Protein AF-A0AA37F552-F1 (afdb_monomer_lite)

pLDDT: mean 75.97, std 16.86, range [35.56, 97.88]

InterPro domains:
  IPR012349 FMN-binding split barrel [G3DSA:2.30.110.10] (3-79)
  IPR052174 Flavoredoxin [PTHR43567] (6-77)

Secondary structure (DSSP, 8-state):
-------S--------EEEEEE-TTS-EEEEEE--EEEETTEEEE---TTSHHHHHHHHH---EEE---GGGTTS-------------GGGBPTTSS-B-TTTS---EEETTEEE--PPP----HHHHHTT--GGGPPP-

Organism: NCBI:txid58119

Sequence (140 aa):
MHRIHELKVMYFGTPVVLIGSRNEDGTADLAPMSSAWWLGRCCMLGLDDTSQTTANLLRERECVLNLPSSAMADATAFQVEVVRVHVEEELIIPGTDHIDPLKWDPLIMKFCEFFGGAGNLRPSRLAEGWNMPHGLRQPV

Foldseek 3Di:
DDDDDDALDPCPFAQWKWKWFAAPVRDIDTDTARQWDDDVPDIDGDDDCPDRSVVRCVPVVDIDIDRDDPVCVPPDDDDDDDRDDDDDPVQALPPDRDGNCQVCQDFDQDPNDTDTDDDDDDDDPVCVVVVPCPPSDDDD

Structure (mmCIF, N/CA/C/O backbone):
data_AF-A0AA37F552-F1
#
_entry.id   AF-A0AA37F552-F1
#
loop_
_atom_site.group_PDB
_atom_site.id
_atom_site.type_symbol
_atom_site.label_atom_id
_atom_site.label_alt_id
_atom_site.label_comp_id
_atom_site.label_asym_id
_atom_site.label_entity_id
_atom_site.label_seq_id
_atom_site.pdbx_PDB_ins_code
_atom_site.Cartn_x
_atom_site.Cartn_y
_atom_site.Cartn_z
_atom_site.occupancy
_atom_site.B_iso_or_equiv
_atom_site.auth_seq_id
_atom_site.auth_comp_id
_atom_site.auth_asym_id
_atom_site.auth_atom_id
_atom_site.pdbx_PDB_model_num
ATOM 1 N N . MET A 1 1 ? -15.761 10.018 -28.836 1.00 42.69 1 MET A N 1
ATOM 2 C CA . MET A 1 1 ? -14.432 9.545 -29.283 1.00 42.69 1 MET A CA 1
ATOM 3 C C . MET A 1 1 ? -13.677 9.096 -28.038 1.00 42.69 1 MET A C 1
ATOM 5 O O . MET A 1 1 ? -13.410 9.937 -27.194 1.00 42.69 1 MET A O 1
ATOM 9 N N . HIS A 1 2 ? -13.447 7.793 -27.857 1.00 43.78 2 HIS A N 1
ATOM 10 C CA . HIS A 1 2 ? -12.652 7.260 -26.741 1.00 43.78 2 HIS A CA 1
ATOM 11 C C . HIS A 1 2 ? -11.179 7.178 -27.151 1.00 43.78 2 HIS A C 1
ATOM 13 O O . HIS A 1 2 ? -10.880 6.863 -28.303 1.00 43.78 2 HIS A O 1
ATOM 19 N N . ARG A 1 3 ? -10.269 7.457 -26.214 1.00 41.41 3 ARG A N 1
ATOM 20 C CA . ARG A 1 3 ? -8.829 7.217 -26.358 1.00 41.41 3 ARG A CA 1
ATOM 21 C C . ARG A 1 3 ? -8.370 6.304 -25.230 1.00 41.41 3 ARG A C 1
ATOM 23 O O . ARG A 1 3 ? -8.752 6.504 -24.085 1.00 41.41 3 ARG A O 1
ATOM 30 N N . ILE A 1 4 ? -7.569 5.309 -25.588 1.00 45.72 4 ILE A N 1
ATOM 31 C CA . ILE A 1 4 ? -6.990 4.327 -24.670 1.00 45.72 4 ILE A CA 1
ATOM 32 C C . ILE A 1 4 ? -5.737 4.951 -24.056 1.00 45.72 4 ILE A C 1
ATOM 34 O O . ILE A 1 4 ? -4.912 5.494 -24.793 1.00 45.72 4 ILE A O 1
ATOM 38 N N . HIS A 1 5 ? -5.628 4.936 -22.729 1.00 43.66 5 HIS A N 1
ATOM 39 C CA . HIS A 1 5 ? -4.493 5.452 -21.958 1.00 43.66 5 HIS A CA 1
ATOM 40 C C . HIS A 1 5 ? -4.145 4.445 -20.856 1.00 43.66 5 HIS A C 1
ATOM 42 O O . HIS A 1 5 ? -5.052 3.900 -20.229 1.00 43.66 5 HIS A O 1
ATOM 48 N N . GLU A 1 6 ? -2.856 4.238 -20.590 1.00 36.12 6 GLU A N 1
ATOM 49 C CA . GLU A 1 6 ? -2.396 3.516 -19.400 1.00 36.12 6 GLU A CA 1
ATOM 50 C C . GLU A 1 6 ? -2.347 4.468 -18.204 1.00 36.12 6 GLU A C 1
ATOM 52 O O . GLU A 1 6 ? -1.604 5.453 -18.186 1.00 36.12 6 GLU A O 1
ATOM 57 N N . LEU A 1 7 ? -3.184 4.195 -17.206 1.00 38.47 7 LEU A N 1
ATOM 58 C CA . LEU A 1 7 ? -3.226 4.956 -15.965 1.00 38.47 7 LEU A CA 1
ATOM 59 C C . LEU A 1 7 ? -2.225 4.352 -14.976 1.00 38.47 7 LEU A C 1
ATOM 61 O O . LEU A 1 7 ? -2.259 3.156 -14.712 1.00 38.47 7 LEU A O 1
ATOM 65 N N . LYS A 1 8 ? -1.347 5.193 -14.413 1.00 35.56 8 LYS A N 1
ATOM 66 C CA . LYS A 1 8 ? -0.263 4.765 -13.506 1.00 35.56 8 LYS A CA 1
ATOM 67 C C . LYS A 1 8 ? -0.747 4.283 -12.132 1.00 35.56 8 LYS A C 1
ATOM 69 O O . LYS A 1 8 ? 0.004 3.618 -11.436 1.00 35.56 8 LYS A O 1
ATOM 74 N N . VAL A 1 9 ? -1.987 4.619 -11.775 1.00 39.19 9 VAL A N 1
ATOM 75 C CA . VAL A 1 9 ? -2.694 4.199 -10.562 1.00 39.19 9 VAL A CA 1
ATOM 76 C C . VAL A 1 9 ? -4.180 4.085 -10.901 1.00 39.19 9 VAL A C 1
ATOM 78 O O . VAL A 1 9 ? -4.760 5.005 -11.480 1.00 39.19 9 VAL A O 1
ATOM 81 N N . MET A 1 10 ? -4.790 2.955 -10.548 1.00 42.53 10 MET A N 1
ATOM 82 C CA . MET A 1 10 ? -6.209 2.648 -10.776 1.00 42.53 10 MET A CA 1
ATOM 83 C C . MET A 1 10 ? -6.991 2.747 -9.453 1.00 42.53 10 MET A C 1
ATOM 85 O O . MET A 1 10 ? -7.719 1.833 -9.076 1.00 42.53 10 MET A O 1
ATOM 89 N N . TYR A 1 11 ? -6.823 3.855 -8.725 1.00 49.59 11 TYR A N 1
ATOM 90 C CA . TYR A 1 11 ? -7.462 4.105 -7.428 1.00 49.59 11 TYR A CA 1
ATOM 91 C C . TYR A 1 11 ? -8.747 4.928 -7.610 1.00 49.59 11 TYR A C 1
ATOM 93 O O . TYR A 1 11 ? -8.770 6.145 -7.434 1.00 49.59 11 TYR A O 1
ATOM 101 N N . PHE A 1 12 ? -9.841 4.273 -8.010 1.00 53.72 12 PHE A N 1
ATOM 102 C CA . PHE A 1 12 ? -11.120 4.936 -8.336 1.00 53.72 12 PHE A CA 1
ATOM 103 C C . PHE A 1 12 ? -11.976 5.336 -7.119 1.00 53.72 12 PHE A C 1
ATOM 105 O O . PHE A 1 12 ? -13.120 5.757 -7.282 1.00 53.72 12 PHE A O 1
ATOM 112 N N . GLY A 1 13 ? -11.405 5.258 -5.914 1.00 51.41 13 GLY A N 1
ATOM 113 C CA . GLY A 1 13 ? -12.053 5.638 -4.665 1.00 51.41 13 GLY A CA 1
ATOM 114 C C . GLY A 1 13 ? -12.890 4.509 -4.067 1.00 51.41 13 GLY A C 1
ATOM 115 O O . GLY A 1 13 ? -13.767 3.932 -4.705 1.00 51.41 13 GLY A O 1
ATOM 116 N N . THR A 1 14 ? -12.629 4.220 -2.801 1.00 65.62 14 THR A N 1
ATOM 117 C CA . TH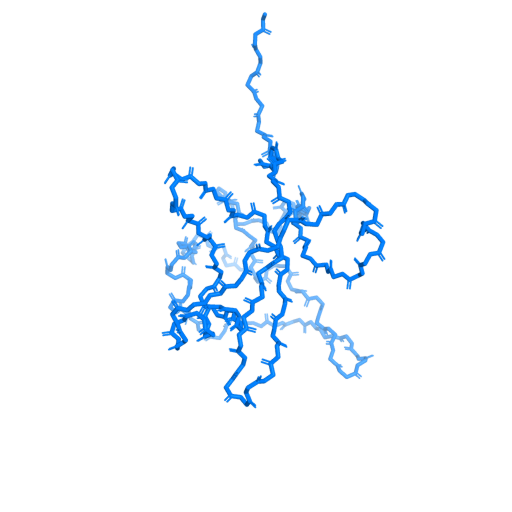R A 1 14 ? -13.387 3.291 -1.962 1.00 65.62 14 THR A CA 1
ATOM 118 C C . THR A 1 14 ? -13.619 3.956 -0.604 1.00 65.62 14 THR A C 1
ATOM 120 O O . THR A 1 14 ? -12.859 4.858 -0.232 1.00 65.62 14 THR A O 1
ATOM 123 N N . PRO A 1 15 ? -14.677 3.586 0.141 1.00 67.38 15 PRO A N 1
ATOM 124 C CA . PRO A 1 15 ? -14.848 4.073 1.503 1.00 67.38 15 PRO A CA 1
ATOM 125 C C . PRO A 1 15 ? -13.597 3.754 2.325 1.00 67.38 15 PRO A C 1
ATOM 127 O O . PRO A 1 15 ? -13.128 2.616 2.307 1.00 67.38 15 PRO A O 1
ATOM 130 N N . VAL A 1 16 ? -13.071 4.741 3.054 1.00 81.19 16 VAL A N 1
ATOM 131 C CA . VAL A 1 16 ? -12.033 4.476 4.053 1.00 81.19 16 VAL A CA 1
ATOM 132 C C . VAL A 1 16 ? -12.691 3.710 5.188 1.00 81.19 16 VAL A C 1
ATOM 134 O O . VAL A 1 16 ? -13.655 4.183 5.787 1.00 81.19 16 VAL A O 1
ATOM 137 N N . VAL A 1 17 ? -12.181 2.521 5.466 1.00 86.00 17 VAL A N 1
ATOM 138 C CA . VAL A 1 17 ? -12.598 1.685 6.588 1.00 86.00 17 VAL A CA 1
ATOM 139 C C . VAL A 1 17 ? -11.470 1.690 7.601 1.00 86.00 17 VAL A C 1
ATOM 141 O O . VAL A 1 17 ? -10.309 1.546 7.228 1.00 86.00 17 VAL A O 1
ATOM 144 N N . LEU A 1 18 ? -11.795 1.823 8.885 1.00 88.69 18 LEU A N 1
ATOM 145 C CA . LEU A 1 18 ? -10.829 1.544 9.947 1.00 88.69 18 LEU A CA 1
ATOM 146 C C . LEU A 1 18 ? -11.143 0.170 10.532 1.00 88.69 18 LEU A C 1
ATOM 148 O O . LEU A 1 18 ? -12.192 -0.017 11.164 1.00 88.69 18 LEU A O 1
ATOM 152 N N . ILE A 1 19 ? -10.248 -0.786 10.292 1.00 93.12 19 ILE A N 1
ATOM 153 C CA . ILE A 1 19 ? -10.344 -2.139 10.837 1.00 93.12 19 ILE A CA 1
ATOM 154 C C . ILE A 1 19 ? -9.809 -2.091 12.262 1.00 93.12 19 ILE A C 1
ATOM 156 O O . ILE A 1 19 ? -8.614 -1.902 12.472 1.00 93.12 19 ILE A O 1
ATOM 160 N N . GLY A 1 20 ? -10.704 -2.259 13.230 1.00 94.19 20 GLY A N 1
ATOM 161 C CA . GLY A 1 20 ? -10.346 -2.517 14.616 1.00 94.19 20 GLY A CA 1
ATOM 162 C C . GLY A 1 20 ? -10.164 -4.015 14.826 1.00 94.19 20 GLY A C 1
ATOM 163 O O . GLY A 1 20 ? -11.090 -4.791 14.575 1.00 94.19 20 GLY A O 1
ATOM 164 N N . SER A 1 21 ? -8.992 -4.423 15.294 1.00 96.12 21 SER A N 1
ATOM 165 C CA . SER A 1 21 ? -8.697 -5.808 15.662 1.00 96.12 21 SER A CA 1
ATOM 166 C C . SER A 1 21 ? -8.085 -5.871 17.065 1.00 96.12 21 SER A C 1
ATOM 168 O O . SER A 1 21 ? -7.764 -4.840 17.658 1.00 96.12 21 SER A O 1
ATOM 170 N N . ARG A 1 22 ? -7.995 -7.068 17.649 1.00 97.44 22 ARG A N 1
ATOM 171 C CA . ARG A 1 22 ? -7.421 -7.266 18.985 1.00 97.44 22 ARG A CA 1
ATOM 172 C C . ARG A 1 22 ? -6.055 -7.918 18.852 1.00 97.44 22 ARG A C 1
ATOM 174 O O . ARG A 1 22 ? -5.951 -8.927 18.163 1.00 97.44 22 ARG A O 1
ATOM 181 N N . ASN A 1 23 ? -5.045 -7.366 19.512 1.00 97.25 23 ASN A N 1
ATOM 182 C CA . ASN A 1 23 ? -3.712 -7.952 19.635 1.00 97.25 23 ASN A CA 1
ATOM 183 C C . ASN A 1 23 ? -3.704 -9.129 20.621 1.00 97.25 23 ASN A C 1
ATOM 185 O O . ASN A 1 23 ? -4.638 -9.314 21.398 1.00 97.25 23 ASN A O 1
ATOM 189 N N . GLU A 1 24 ? -2.635 -9.924 20.612 1.00 96.56 24 GLU A N 1
ATOM 190 C CA . GLU A 1 24 ? -2.505 -11.105 21.480 1.00 96.56 24 GLU A CA 1
ATOM 191 C C . GLU A 1 24 ? -2.528 -10.757 22.980 1.00 96.56 24 GLU A C 1
ATOM 193 O O . GLU A 1 24 ? -3.067 -11.507 23.788 1.00 96.56 24 GLU A O 1
ATOM 198 N N . ASP A 1 25 ? -2.019 -9.582 23.351 1.00 96.69 25 ASP A N 1
ATOM 199 C CA . ASP A 1 25 ? -2.043 -9.051 24.720 1.00 96.69 25 ASP A CA 1
ATOM 200 C C . ASP A 1 25 ? -3.404 -8.448 25.131 1.00 96.69 25 ASP A C 1
ATOM 202 O O . ASP A 1 25 ? -3.556 -7.908 26.229 1.00 96.69 25 ASP A O 1
ATOM 206 N N . GLY A 1 26 ? -4.403 -8.522 24.249 1.00 94.31 26 GLY A N 1
ATOM 207 C CA . GLY A 1 26 ? -5.741 -7.990 24.461 1.00 94.31 26 GLY A CA 1
ATOM 208 C C . GLY A 1 26 ? -5.909 -6.506 24.127 1.00 94.31 26 GLY A C 1
ATOM 209 O O . GLY A 1 26 ? -7.044 -6.022 24.191 1.00 94.31 26 GLY A O 1
ATOM 210 N N . THR A 1 27 ? -4.846 -5.789 23.749 1.00 96.31 27 THR A N 1
ATOM 211 C CA . THR A 1 27 ? -4.919 -4.384 23.312 1.00 96.31 27 THR A CA 1
ATOM 212 C C . THR A 1 27 ? -5.578 -4.241 21.935 1.00 96.31 27 THR A C 1
ATOM 214 O O . THR A 1 27 ? -5.779 -5.221 21.216 1.00 96.31 27 THR A O 1
ATOM 217 N N . ALA A 1 28 ? -5.966 -3.015 21.572 1.00 93.44 28 ALA A N 1
ATOM 218 C CA . ALA A 1 28 ? -6.566 -2.720 20.273 1.00 93.44 28 ALA A CA 1
ATOM 219 C C . ALA A 1 28 ? -5.497 -2.398 19.217 1.00 93.44 28 ALA A C 1
ATOM 221 O O . ALA A 1 28 ? -4.560 -1.648 19.482 1.00 93.44 28 ALA A O 1
ATOM 222 N N . ASP A 1 29 ? -5.700 -2.917 18.011 1.00 94.00 29 ASP A N 1
ATOM 223 C CA . ASP A 1 29 ? -5.004 -2.551 16.778 1.00 94.00 29 ASP A CA 1
ATOM 224 C C . ASP A 1 29 ? -5.987 -1.846 15.836 1.00 94.00 29 ASP A C 1
ATOM 226 O O . ASP A 1 29 ? -7.174 -2.189 15.796 1.00 94.00 29 ASP A O 1
ATOM 230 N N . LEU A 1 30 ? -5.504 -0.848 15.094 1.00 91.44 30 LEU A N 1
ATOM 231 C CA . LEU A 1 30 ? -6.319 -0.060 14.175 1.00 91.44 30 LEU A CA 1
ATOM 232 C C . LEU A 1 30 ? -5.557 0.175 12.873 1.00 91.44 30 LEU A C 1
ATOM 234 O O . LEU A 1 30 ? -4.535 0.859 12.866 1.00 91.44 30 LEU A O 1
ATOM 238 N N . ALA A 1 31 ? -6.097 -0.333 11.769 1.00 90.94 31 ALA A N 1
ATOM 239 C CA . ALA A 1 31 ? -5.513 -0.154 10.446 1.00 90.94 31 ALA A CA 1
ATOM 240 C C . ALA A 1 31 ? -6.486 0.569 9.505 1.00 90.94 31 ALA A C 1
ATOM 242 O O . ALA A 1 31 ? -7.655 0.170 9.412 1.00 90.94 31 ALA A O 1
ATOM 243 N N . PRO A 1 32 ? -6.037 1.617 8.788 1.00 86.56 32 PRO A N 1
ATOM 244 C CA . PRO A 1 32 ? -6.790 2.129 7.659 1.00 86.56 32 PRO A CA 1
ATOM 245 C C . PRO A 1 32 ? -6.795 1.096 6.530 1.00 86.56 32 PRO A C 1
ATOM 247 O O . PRO A 1 32 ? -5.824 0.376 6.310 1.00 86.56 32 PRO A O 1
ATOM 250 N N . MET A 1 33 ? -7.921 1.020 5.834 1.00 85.81 33 MET A N 1
ATOM 251 C CA . MET A 1 33 ? -8.164 0.082 4.753 1.00 85.81 33 MET A CA 1
ATOM 252 C C . MET A 1 33 ? -8.989 0.764 3.673 1.00 85.81 33 MET A C 1
ATOM 254 O O . MET A 1 33 ? -9.998 1.412 3.956 1.00 85.81 33 MET A O 1
ATOM 258 N N . SER A 1 34 ? -8.601 0.538 2.426 1.00 77.88 34 SER A N 1
ATOM 259 C CA . SER A 1 34 ? -9.375 0.947 1.257 1.00 77.88 34 SER A CA 1
ATOM 260 C C . SER A 1 34 ? -9.778 -0.229 0.359 1.00 77.88 34 SER A C 1
ATOM 262 O O . SER A 1 34 ? -10.714 -0.100 -0.425 1.00 77.88 34 SER A O 1
ATOM 264 N N . SER A 1 35 ? -9.180 -1.414 0.497 1.00 85.31 35 SER A N 1
ATOM 265 C CA . SER A 1 35 ? -9.579 -2.635 -0.223 1.00 85.31 35 SER A CA 1
ATOM 266 C C . SER A 1 35 ? -10.685 -3.405 0.510 1.00 85.31 35 SER A C 1
ATOM 268 O O . SER A 1 35 ? -10.480 -4.527 0.975 1.00 85.31 35 SER A O 1
ATOM 270 N N . ALA A 1 36 ? -11.877 -2.805 0.597 1.00 81.31 36 ALA A N 1
ATOM 271 C CA . ALA A 1 36 ? -13.065 -3.422 1.191 1.00 81.31 36 ALA A CA 1
ATOM 272 C C . ALA A 1 36 ? -14.292 -3.327 0.266 1.00 81.31 36 ALA A C 1
ATOM 274 O O . ALA A 1 36 ? -14.581 -2.263 -0.285 1.00 81.31 36 ALA A O 1
ATOM 275 N N . TRP A 1 37 ? -15.047 -4.420 0.121 1.00 77.25 37 TRP A N 1
ATOM 276 C CA . TRP A 1 37 ? -16.346 -4.417 -0.567 1.00 77.25 37 TRP A CA 1
ATOM 277 C C . TRP A 1 37 ? -17.346 -5.375 0.078 1.00 77.25 37 TRP A C 1
ATOM 279 O O . TRP A 1 37 ? -16.978 -6.360 0.717 1.00 77.25 37 TRP A O 1
ATOM 289 N N . TRP A 1 38 ? -18.635 -5.097 -0.123 1.00 80.00 38 TRP A N 1
ATOM 290 C CA . TRP A 1 38 ? -19.727 -5.830 0.513 1.00 80.00 38 TRP A CA 1
ATOM 291 C C . TRP A 1 38 ? -20.572 -6.603 -0.494 1.00 80.00 38 TRP A C 1
ATOM 293 O O . TRP A 1 38 ? -20.877 -6.120 -1.583 1.00 80.00 38 TRP A O 1
ATOM 303 N N . LEU A 1 39 ? -21.007 -7.791 -0.080 1.00 72.75 39 LEU A N 1
ATOM 304 C CA . LEU A 1 39 ? -22.020 -8.608 -0.740 1.00 72.75 39 LEU A CA 1
ATOM 305 C C . LEU A 1 39 ? -23.095 -8.950 0.297 1.00 72.75 39 LEU A C 1
ATOM 307 O O . LEU A 1 39 ? -22.947 -9.865 1.111 1.00 72.75 39 LEU A O 1
ATOM 311 N N . GLY A 1 40 ? -24.178 -8.171 0.310 1.00 79.00 40 GLY A N 1
ATOM 312 C CA . GLY A 1 40 ? -25.214 -8.284 1.336 1.00 79.00 40 GLY A CA 1
ATOM 313 C C . GLY A 1 40 ? -24.655 -7.999 2.735 1.00 79.00 40 GLY A C 1
ATOM 314 O O . GLY A 1 40 ? -24.196 -6.895 3.005 1.00 79.00 40 GLY A O 1
ATOM 315 N N . ARG A 1 41 ? -24.702 -8.995 3.630 1.00 79.31 41 ARG A N 1
ATOM 316 C CA . ARG A 1 41 ? -24.191 -8.885 5.014 1.00 79.31 41 ARG A CA 1
ATOM 317 C C . ARG A 1 41 ? -22.729 -9.313 5.175 1.00 79.31 41 ARG A C 1
ATOM 319 O O . ARG A 1 41 ? -22.226 -9.316 6.293 1.00 79.31 41 ARG A O 1
ATOM 326 N N . CYS A 1 42 ? -22.070 -9.712 4.094 1.00 79.94 42 CYS A N 1
ATOM 327 C CA . CYS A 1 42 ? -20.679 -10.144 4.111 1.00 79.94 42 CYS A CA 1
ATOM 328 C C . CYS A 1 42 ? -19.783 -9.045 3.540 1.00 79.94 42 CYS A C 1
ATOM 330 O O . CYS A 1 42 ? -20.178 -8.347 2.607 1.00 79.94 42 CYS A O 1
ATOM 332 N N . CYS A 1 43 ? -18.578 -8.921 4.090 1.00 85.00 43 CYS A N 1
ATOM 333 C CA . CYS A 1 43 ? -17.533 -8.037 3.593 1.00 85.00 43 CYS A CA 1
ATOM 334 C C . CYS A 1 43 ? -16.316 -8.874 3.198 1.00 85.00 43 CYS A C 1
ATOM 336 O O . CYS A 1 43 ? -15.995 -9.854 3.870 1.00 85.00 43 CYS A O 1
ATOM 338 N N . MET A 1 44 ? -15.660 -8.481 2.115 1.00 89.94 44 MET A N 1
ATOM 339 C CA . MET A 1 44 ? -14.357 -8.984 1.706 1.00 89.94 44 MET A CA 1
ATOM 340 C C . MET A 1 44 ? -13.318 -7.902 1.985 1.00 89.94 44 MET A C 1
ATOM 342 O O . MET A 1 44 ? -13.506 -6.753 1.584 1.00 89.94 44 MET A O 1
ATOM 346 N N . LEU A 1 45 ? -12.233 -8.283 2.660 1.00 89.44 45 LEU A N 1
ATOM 347 C CA . LEU A 1 45 ? -11.108 -7.413 2.993 1.00 89.44 45 LEU A CA 1
ATOM 348 C C . LEU A 1 45 ? -9.860 -7.942 2.287 1.00 89.44 45 LEU A C 1
ATOM 350 O O . LEU A 1 45 ? -9.465 -9.087 2.505 1.00 89.44 45 LEU A O 1
ATOM 354 N N . GLY A 1 46 ? -9.247 -7.122 1.439 1.00 88.75 46 GLY A N 1
ATOM 355 C CA . GLY A 1 46 ? -7.936 -7.418 0.866 1.00 88.75 46 GLY A CA 1
ATOM 356 C C . GLY A 1 46 ? -6.854 -6.940 1.822 1.00 88.75 46 GLY A C 1
ATOM 357 O O . GLY A 1 46 ? -6.665 -5.734 1.943 1.00 88.75 46 GLY A O 1
ATOM 358 N N . LEU A 1 47 ? -6.180 -7.866 2.501 1.00 87.38 47 LEU A N 1
ATOM 359 C CA . LEU A 1 47 ? -5.136 -7.579 3.482 1.00 87.38 47 LEU A CA 1
ATOM 360 C C . LEU A 1 47 ? -3.791 -8.147 3.022 1.00 87.38 47 LEU A C 1
ATOM 362 O O . LEU A 1 47 ? -3.744 -9.214 2.412 1.00 87.38 47 LEU A O 1
ATOM 366 N N . ASP A 1 48 ? -2.710 -7.451 3.370 1.00 86.75 48 ASP A N 1
ATOM 367 C CA . ASP A 1 48 ? -1.358 -7.998 3.275 1.00 86.75 48 ASP A CA 1
ATOM 368 C C . ASP A 1 48 ? -1.183 -9.130 4.300 1.00 86.75 48 ASP A C 1
ATOM 370 O O . ASP A 1 48 ? -1.577 -8.990 5.467 1.00 86.75 48 ASP A O 1
ATOM 374 N N . ASP A 1 49 ? -0.622 -10.258 3.871 1.00 88.31 49 ASP A N 1
ATOM 375 C CA . ASP A 1 49 ? -0.515 -11.469 4.689 1.00 88.31 49 ASP A CA 1
ATOM 376 C C . ASP A 1 49 ? 0.535 -11.360 5.804 1.00 88.31 49 ASP A C 1
ATOM 378 O O . ASP A 1 49 ? 0.477 -12.113 6.776 1.00 88.31 49 ASP A O 1
ATOM 382 N N . THR A 1 50 ? 1.432 -10.376 5.718 1.00 88.38 50 THR A N 1
ATOM 383 C CA . THR A 1 50 ? 2.432 -10.068 6.747 1.00 88.38 50 THR A CA 1
ATOM 384 C C . THR A 1 50 ? 1.965 -9.015 7.757 1.00 88.38 50 THR A C 1
ATOM 386 O O . THR A 1 50 ? 2.642 -8.783 8.760 1.00 88.38 50 THR A O 1
ATOM 389 N N . SER A 1 51 ? 0.806 -8.384 7.534 1.00 91.69 51 SER A N 1
ATOM 390 C CA . SER A 1 51 ? 0.291 -7.331 8.414 1.00 91.69 51 SER A CA 1
ATOM 391 C 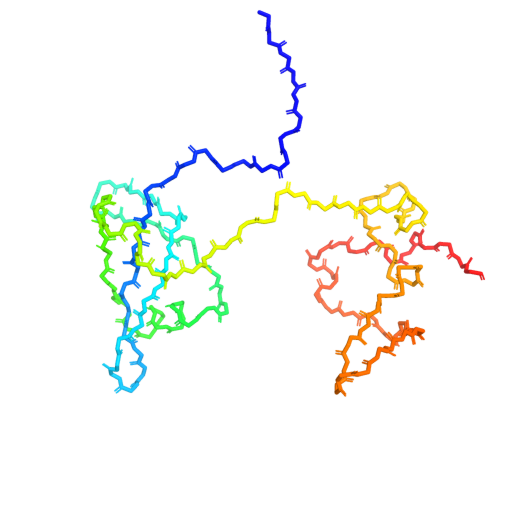C . SER A 1 51 ? -0.135 -7.834 9.801 1.00 91.69 51 SER A C 1
ATOM 393 O O . SER A 1 51 ? -0.674 -8.933 9.967 1.00 91.69 51 SER A O 1
ATOM 395 N N . GLN A 1 52 ? 0.021 -6.962 10.805 1.00 95.25 52 GLN A N 1
ATOM 396 C CA . GLN A 1 52 ? -0.469 -7.194 12.169 1.00 95.25 52 GLN A CA 1
ATOM 397 C C . GLN A 1 52 ? -1.979 -7.479 12.186 1.00 95.25 52 GLN A C 1
ATOM 399 O O . GLN A 1 52 ? -2.437 -8.391 12.874 1.00 95.25 52 GLN A O 1
ATOM 404 N N . THR A 1 53 ? -2.751 -6.742 11.382 1.00 94.94 53 THR A N 1
ATOM 405 C CA . THR A 1 53 ? -4.200 -6.924 11.260 1.00 94.94 53 THR A CA 1
ATOM 406 C C . THR A 1 53 ? -4.546 -8.315 10.717 1.00 94.94 53 THR A C 1
ATOM 408 O O . THR A 1 53 ? -5.403 -8.981 11.293 1.00 94.94 53 THR A O 1
ATOM 411 N N . THR A 1 54 ? -3.848 -8.832 9.696 1.00 96.00 54 THR A N 1
ATOM 412 C CA . THR A 1 54 ? -4.051 -10.222 9.234 1.00 96.00 54 THR A CA 1
ATOM 413 C C . THR A 1 54 ? -3.733 -11.241 10.321 1.00 96.00 54 THR A C 1
ATOM 415 O O . THR A 1 54 ? -4.534 -12.149 10.554 1.00 96.00 54 THR A O 1
ATOM 418 N N . ALA A 1 55 ? -2.612 -11.080 11.033 1.00 96.75 55 ALA A N 1
ATOM 419 C CA . ALA A 1 55 ? -2.255 -11.969 12.138 1.00 96.75 55 ALA A CA 1
ATOM 420 C C . ALA A 1 55 ? -3.341 -11.984 13.233 1.00 96.75 55 ALA A C 1
ATOM 422 O O . ALA A 1 55 ? -3.700 -13.049 13.743 1.00 96.75 55 ALA A O 1
ATOM 423 N N . ASN A 1 56 ? -3.921 -10.821 13.541 1.00 97.88 56 ASN A N 1
ATOM 424 C CA . ASN A 1 56 ? -5.022 -10.691 14.491 1.00 97.88 56 ASN A CA 1
ATOM 425 C C . ASN A 1 56 ? -6.308 -11.374 13.993 1.00 97.88 56 ASN A C 1
ATOM 427 O O . ASN A 1 56 ? -6.901 -12.155 14.736 1.00 97.88 56 ASN A O 1
ATOM 431 N N . LEU A 1 57 ? -6.726 -11.154 12.739 1.00 96.00 57 LEU A N 1
ATOM 432 C CA . LEU A 1 57 ? -7.941 -11.775 12.188 1.00 96.00 57 LEU A CA 1
ATOM 433 C C . LEU A 1 57 ? -7.832 -13.301 12.061 1.00 96.00 57 LEU A C 1
ATOM 435 O O . LEU A 1 57 ? -8.824 -13.998 12.274 1.00 96.00 57 LEU A O 1
ATOM 439 N N . LEU A 1 58 ? -6.649 -13.836 11.743 1.00 96.56 58 LEU A N 1
ATOM 440 C CA . LEU A 1 58 ? -6.430 -15.285 11.694 1.00 96.56 58 LEU A CA 1
ATOM 441 C C . LEU A 1 58 ? -6.594 -15.940 13.076 1.00 96.56 58 LEU A C 1
ATOM 443 O O . LEU A 1 58 ? -7.111 -17.059 13.160 1.00 96.56 58 LEU A O 1
ATOM 447 N N . ARG A 1 59 ? -6.186 -15.244 14.147 1.00 96.94 59 ARG A N 1
ATOM 448 C CA . ARG A 1 59 ? -6.286 -15.711 15.538 1.00 96.94 59 ARG A CA 1
ATOM 449 C C . ARG A 1 59 ? -7.698 -15.552 16.104 1.00 96.94 59 ARG A C 1
ATOM 451 O O . ARG A 1 59 ? -8.291 -16.537 16.532 1.00 96.94 59 ARG A O 1
ATOM 458 N N . GLU A 1 60 ? -8.228 -14.332 16.089 1.00 96.81 60 GLU A N 1
ATOM 459 C CA . GLU A 1 60 ? -9.476 -13.972 16.780 1.00 96.81 60 GLU A CA 1
ATOM 460 C C . GLU A 1 60 ? -10.727 -14.292 15.955 1.00 96.81 60 GLU A C 1
ATOM 462 O O . GLU A 1 60 ? -11.804 -14.502 16.505 1.00 96.81 60 GLU A O 1
ATOM 467 N N . ARG A 1 61 ? -10.597 -14.359 14.621 1.00 95.75 61 ARG A N 1
ATOM 468 C CA . ARG A 1 61 ? -11.702 -14.583 13.666 1.00 95.75 61 ARG A CA 1
ATOM 469 C C . ARG A 1 61 ? -12.824 -13.545 13.738 1.00 95.75 61 ARG A C 1
ATOM 471 O O . ARG A 1 61 ? -13.906 -13.765 13.194 1.00 95.75 61 ARG A O 1
ATOM 478 N N . GLU A 1 62 ? -12.552 -12.400 14.349 1.00 94.06 62 GLU A N 1
ATOM 479 C CA . GLU A 1 62 ? -13.458 -11.265 14.442 1.00 94.06 62 GLU A CA 1
ATOM 480 C C . GLU A 1 62 ? -12.705 -9.941 14.282 1.00 94.06 62 GLU A C 1
ATOM 482 O O . GLU A 1 62 ? -11.505 -9.837 14.538 1.00 94.06 62 GLU A O 1
ATOM 487 N N . CYS A 1 63 ? -13.423 -8.919 13.821 1.00 94.56 63 CYS A N 1
ATOM 488 C CA . CYS A 1 63 ? -12.954 -7.539 13.753 1.00 94.56 63 CYS A CA 1
ATOM 489 C C . CYS A 1 63 ? -14.152 -6.580 13.763 1.00 94.56 63 CYS A C 1
ATOM 491 O O . CYS A 1 63 ? -15.297 -6.989 13.544 1.00 94.56 63 CYS A O 1
ATOM 493 N N . VAL A 1 64 ? -13.886 -5.293 13.987 1.00 94.81 64 VAL A N 1
ATOM 494 C CA . VAL A 1 64 ? -14.870 -4.212 13.858 1.00 94.81 64 VAL A CA 1
ATOM 495 C C . VAL A 1 64 ? -14.509 -3.356 12.652 1.00 94.81 64 VAL A C 1
ATOM 497 O O . VAL A 1 64 ? -13.387 -2.867 12.546 1.00 94.81 64 VAL A O 1
ATOM 500 N N . LEU A 1 65 ? -15.472 -3.140 11.758 1.00 91.56 65 LEU A N 1
ATOM 501 C CA . LEU A 1 65 ? -15.320 -2.228 10.627 1.00 91.56 65 LEU A CA 1
ATOM 502 C C . LEU A 1 65 ? -15.956 -0.886 10.981 1.00 91.56 65 LEU A C 1
ATOM 504 O O . LEU A 1 65 ? -17.174 -0.795 11.133 1.00 91.56 65 LEU A O 1
ATOM 508 N N . ASN A 1 66 ? -15.136 0.152 11.112 1.00 88.38 66 ASN A N 1
ATOM 509 C CA . ASN A 1 66 ? -15.603 1.508 11.380 1.00 88.38 66 ASN A CA 1
ATOM 510 C C . ASN A 1 66 ? -15.664 2.302 10.075 1.00 88.38 66 ASN A C 1
ATOM 512 O O . ASN A 1 66 ? -14.726 2.261 9.277 1.00 88.38 66 ASN A O 1
ATOM 516 N N . LEU A 1 67 ? -16.749 3.054 9.893 1.00 85.88 67 LEU A N 1
ATOM 517 C CA . LEU A 1 67 ? -16.952 3.966 8.769 1.00 85.88 67 LEU A CA 1
ATOM 518 C C . LEU A 1 67 ? -16.831 5.409 9.292 1.00 85.88 67 LEU A C 1
ATOM 520 O O . LEU A 1 67 ? -17.825 5.957 9.777 1.00 85.88 67 LEU A O 1
ATOM 524 N N . PRO A 1 68 ? -15.621 6.002 9.294 1.00 83.12 68 PRO A N 1
ATOM 525 C CA . PRO A 1 68 ? -15.405 7.344 9.818 1.00 83.12 68 PRO A CA 1
ATOM 526 C C . PRO A 1 68 ? -16.170 8.390 9.000 1.00 83.12 68 PRO A C 1
ATOM 528 O O . PRO A 1 68 ? -16.297 8.291 7.779 1.00 83.12 68 PRO A O 1
ATOM 531 N N . SER A 1 69 ? -16.664 9.423 9.684 1.00 82.06 69 SER A N 1
ATOM 532 C CA . SER A 1 69 ? -17.224 10.598 9.015 1.00 82.06 69 SER A CA 1
ATOM 533 C C . SER A 1 69 ? -16.104 11.520 8.531 1.00 82.06 69 SER A C 1
ATOM 535 O O . SER A 1 69 ? -14.977 11.476 9.026 1.00 82.06 69 SER A O 1
ATOM 53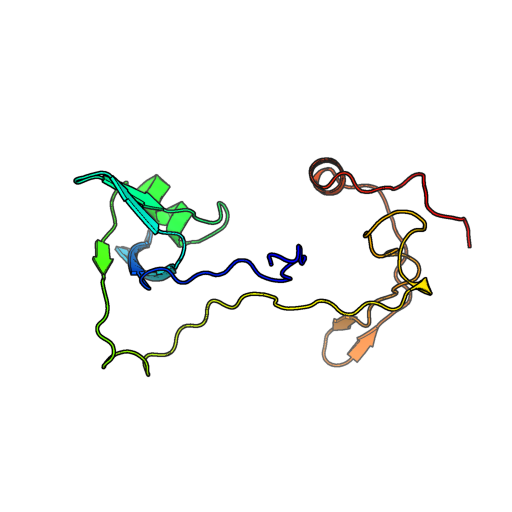7 N N . SER A 1 70 ? -16.420 12.421 7.602 1.00 74.88 70 SER A N 1
ATOM 538 C CA . SER A 1 70 ? -15.454 13.398 7.083 1.00 74.88 70 SER A CA 1
ATOM 539 C C . SER A 1 70 ? -14.889 14.344 8.151 1.00 74.88 70 SER A C 1
ATOM 541 O O . SER A 1 70 ? -13.810 14.887 7.962 1.00 74.88 70 SER A O 1
ATOM 543 N N . ALA A 1 71 ? -15.574 14.528 9.286 1.00 79.12 71 ALA A N 1
ATOM 544 C CA . ALA A 1 71 ? -15.073 15.330 10.405 1.00 79.12 71 ALA A CA 1
ATOM 545 C C . ALA A 1 71 ? -13.870 14.687 11.127 1.00 79.12 71 ALA A C 1
ATOM 547 O O . ALA A 1 71 ? -13.208 15.347 11.919 1.00 79.12 71 ALA A O 1
ATOM 548 N N . MET A 1 72 ? -13.590 13.407 10.865 1.00 74.69 72 MET A N 1
ATOM 549 C CA . MET A 1 72 ? -12.449 12.669 11.415 1.00 74.69 72 MET A CA 1
ATOM 550 C C . MET A 1 72 ? -11.259 12.619 10.443 1.00 74.69 72 MET A C 1
ATOM 552 O O . MET A 1 72 ? -10.308 11.884 10.690 1.00 74.69 72 MET A O 1
ATOM 556 N N . ALA A 1 73 ? -11.306 13.376 9.340 1.00 65.38 73 ALA A N 1
ATOM 557 C CA . ALA A 1 73 ? -10.268 13.371 8.309 1.00 65.38 73 ALA A CA 1
ATOM 558 C C . ALA A 1 73 ? -8.894 13.870 8.803 1.00 65.38 73 ALA A C 1
ATOM 560 O O . ALA A 1 73 ? -7.881 13.478 8.235 1.00 65.38 73 ALA A O 1
ATOM 561 N N . ASP A 1 74 ? -8.854 14.670 9.875 1.00 62.44 74 ASP A N 1
ATOM 562 C CA . ASP A 1 74 ? -7.612 15.168 10.490 1.00 62.44 74 ASP A CA 1
ATOM 563 C C . ASP A 1 74 ? -6.994 14.183 11.509 1.00 62.44 74 ASP A C 1
ATOM 565 O O . ASP A 1 74 ? -6.003 14.496 12.171 1.00 62.44 74 ASP A O 1
ATOM 569 N N . ALA A 1 75 ? -7.570 12.985 11.671 1.00 58.72 75 ALA A N 1
ATOM 570 C CA . ALA A 1 75 ? -6.956 11.913 12.450 1.00 58.72 75 ALA A CA 1
ATOM 571 C C . ALA A 1 75 ? -5.776 11.298 11.670 1.00 58.72 75 ALA A C 1
ATOM 573 O O . ALA A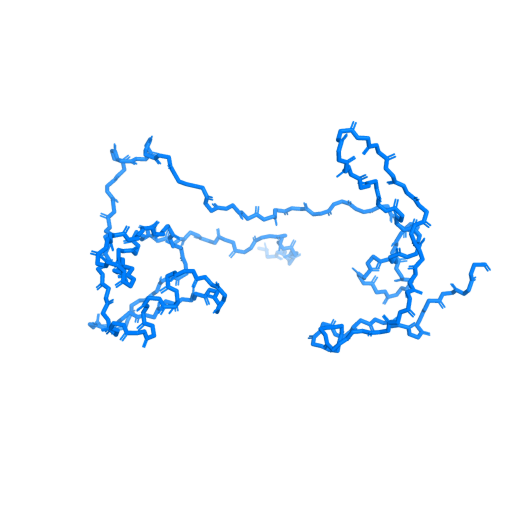 1 75 ? -5.933 10.863 10.531 1.00 58.72 75 ALA A O 1
ATOM 574 N N . THR A 1 76 ? -4.587 11.235 12.277 1.00 50.12 76 THR A N 1
ATOM 575 C CA . THR A 1 76 ? -3.360 10.854 11.558 1.00 50.12 76 THR A CA 1
ATOM 576 C C . THR A 1 76 ? -3.071 9.352 11.605 1.00 50.12 76 THR A C 1
ATOM 578 O O . THR A 1 76 ? -2.593 8.831 12.612 1.00 50.12 76 THR A O 1
ATOM 581 N N . ALA A 1 77 ? -3.276 8.680 10.474 1.00 50.50 77 ALA A N 1
ATOM 582 C CA . ALA A 1 77 ? -2.716 7.375 10.123 1.00 50.50 77 ALA A CA 1
ATOM 583 C C . ALA A 1 77 ? -2.513 7.352 8.600 1.00 50.50 77 ALA A C 1
ATOM 585 O O . ALA A 1 77 ? -3.413 7.757 7.867 1.00 50.50 77 ALA A O 1
ATOM 586 N N . PHE A 1 78 ? -1.352 6.912 8.104 1.00 47.84 78 PHE A N 1
ATOM 587 C CA . PHE A 1 78 ? -1.050 6.991 6.670 1.00 47.84 78 PHE A CA 1
ATOM 588 C C . PHE A 1 78 ? -0.723 5.626 6.069 1.00 47.84 78 PHE A C 1
ATOM 590 O O . PHE A 1 78 ? 0.355 5.076 6.277 1.00 47.84 78 PHE A O 1
ATOM 597 N N . GLN A 1 79 ? -1.656 5.136 5.258 1.00 41.19 79 GLN A N 1
ATOM 598 C CA . GLN A 1 79 ? -1.395 4.198 4.173 1.00 41.19 79 GLN A CA 1
ATOM 599 C C . GLN A 1 79 ? -1.247 5.026 2.888 1.00 41.19 79 GLN A C 1
ATOM 601 O O . GLN A 1 79 ? -2.087 5.885 2.620 1.00 41.19 79 GLN A O 1
ATOM 606 N N . VAL A 1 80 ? -0.181 4.816 2.112 1.00 40.56 80 VAL A N 1
ATOM 607 C CA . VAL A 1 80 ? 0.123 5.613 0.908 1.00 40.56 80 VAL A CA 1
ATOM 608 C C . VAL A 1 80 ? 0.400 4.720 -0.299 1.00 40.56 80 VAL A C 1
ATOM 610 O O . VAL A 1 80 ? 0.967 3.639 -0.157 1.00 40.56 80 VAL A O 1
ATOM 613 N N . GLU A 1 81 ? 0.005 5.184 -1.486 1.00 37.66 81 GLU A N 1
ATOM 614 C CA . GLU A 1 81 ? 0.176 4.487 -2.767 1.00 37.66 81 GLU A CA 1
ATOM 615 C C . GLU A 1 81 ? 1.264 5.153 -3.626 1.00 37.66 81 GLU A C 1
ATOM 617 O O . GLU A 1 81 ? 1.361 6.381 -3.710 1.00 37.66 81 GLU A O 1
ATOM 622 N N . VAL A 1 82 ? 2.080 4.339 -4.299 1.00 59.06 82 VAL A N 1
ATOM 623 C CA . VAL A 1 82 ? 3.153 4.808 -5.186 1.00 59.06 82 VAL A CA 1
ATOM 624 C C . VAL A 1 82 ? 2.574 5.177 -6.557 1.00 59.06 82 VAL A C 1
ATOM 626 O O . VAL A 1 82 ? 2.268 4.308 -7.363 1.00 59.06 82 VAL A O 1
ATOM 629 N N . VAL A 1 83 ? 2.444 6.477 -6.849 1.00 56.88 83 VAL A N 1
ATOM 630 C CA . VAL A 1 83 ? 1.780 6.965 -8.080 1.00 56.88 83 VAL A CA 1
ATOM 631 C C . VAL A 1 83 ? 2.634 6.924 -9.340 1.00 56.88 83 VAL A C 1
ATOM 633 O O . VAL A 1 83 ? 2.106 6.850 -10.451 1.00 56.88 83 VAL A O 1
ATOM 636 N N . ARG A 1 84 ? 3.953 7.062 -9.188 1.00 60.00 84 ARG A N 1
ATOM 637 C CA . ARG A 1 84 ? 4.928 7.014 -10.279 1.00 60.00 84 ARG A CA 1
ATOM 638 C C . ARG A 1 84 ? 6.271 6.571 -9.739 1.00 60.00 84 ARG A C 1
ATOM 640 O O . ARG A 1 84 ? 6.709 7.052 -8.698 1.00 60.00 84 ARG A O 1
ATOM 647 N N . VAL A 1 85 ? 6.942 5.752 -10.532 1.00 76.56 85 VAL A N 1
ATOM 648 C CA . VAL A 1 85 ? 8.369 5.480 -10.409 1.00 76.56 85 VAL A C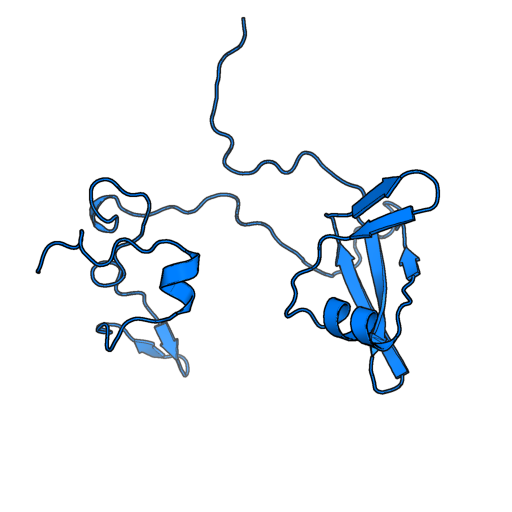A 1
ATOM 649 C C . VAL A 1 85 ? 9.036 6.090 -11.638 1.00 76.56 85 VAL A C 1
ATOM 651 O O . VAL A 1 85 ? 8.536 5.946 -12.754 1.00 76.56 85 VAL A O 1
ATOM 654 N N . HIS A 1 86 ? 10.107 6.845 -11.422 1.00 78.38 86 HIS A N 1
ATOM 655 C CA . HIS A 1 86 ? 10.936 7.415 -12.478 1.00 78.38 86 HIS A CA 1
ATOM 656 C C . HIS A 1 86 ? 12.272 6.683 -12.436 1.00 78.38 86 HIS A C 1
ATOM 658 O O . HIS A 1 86 ? 12.900 6.633 -11.380 1.00 78.38 86 HIS A O 1
ATOM 664 N N . VAL A 1 87 ? 12.666 6.088 -13.557 1.00 83.19 87 VAL A N 1
ATOM 665 C CA . VAL A 1 87 ? 13.914 5.336 -13.692 1.00 83.19 87 VAL A CA 1
ATOM 666 C C . VAL A 1 87 ? 14.581 5.787 -14.983 1.00 83.19 87 VAL A C 1
ATOM 668 O O . VAL A 1 87 ? 13.898 5.945 -15.994 1.00 83.19 87 VAL A O 1
ATOM 671 N N . GLU A 1 88 ? 15.890 6.014 -14.935 1.00 88.81 88 GLU A N 1
ATOM 672 C CA . GLU A 1 88 ? 16.688 6.302 -16.127 1.00 88.81 88 GLU A CA 1
ATOM 673 C C . GLU A 1 88 ? 16.705 5.087 -17.064 1.00 88.81 88 GLU A C 1
ATOM 675 O O . GLU A 1 88 ? 16.831 3.949 -16.610 1.00 88.81 88 GLU A O 1
ATOM 680 N N . GLU A 1 89 ? 16.597 5.315 -18.376 1.00 86.19 89 GLU A N 1
ATOM 681 C CA . GLU A 1 89 ? 16.461 4.234 -19.368 1.00 86.19 89 GLU A CA 1
ATOM 682 C C . GLU A 1 89 ? 17.637 3.247 -19.330 1.00 86.19 89 GLU A C 1
ATOM 684 O O . GLU A 1 89 ? 17.455 2.042 -19.495 1.00 86.19 89 GLU A O 1
ATOM 689 N N . GLU A 1 90 ? 18.847 3.738 -19.057 1.00 91.56 90 GLU A N 1
ATOM 690 C CA . GLU A 1 90 ? 20.053 2.908 -18.976 1.00 91.56 90 GLU A CA 1
ATOM 691 C C . GLU A 1 90 ? 20.036 1.901 -17.817 1.00 91.56 90 GLU A C 1
ATOM 693 O O . GLU A 1 90 ? 20.735 0.880 -17.871 1.00 91.56 90 GLU A O 1
ATOM 698 N N . LEU A 1 91 ? 19.227 2.179 -16.790 1.00 88.12 91 LEU A N 1
ATOM 699 C CA . LEU A 1 91 ? 19.056 1.357 -15.598 1.00 88.12 91 LEU A CA 1
ATOM 700 C C . LEU A 1 91 ? 17.972 0.291 -15.773 1.00 88.12 91 LEU A C 1
ATOM 702 O O . LEU A 1 91 ? 17.734 -0.475 -14.845 1.00 88.12 91 LEU A O 1
ATOM 706 N N . ILE A 1 92 ? 17.317 0.214 -16.932 1.00 88.56 92 ILE A N 1
ATOM 707 C CA . ILE A 1 92 ? 16.308 -0.800 -17.241 1.00 88.56 92 ILE A CA 1
ATOM 708 C C . ILE A 1 92 ? 16.948 -1.961 -18.016 1.00 88.56 92 ILE A C 1
ATOM 710 O O . ILE A 1 92 ? 17.753 -1.764 -18.929 1.00 88.56 92 ILE A O 1
ATOM 714 N N . ILE A 1 93 ? 16.594 -3.201 -17.663 1.00 85.75 93 ILE A N 1
ATOM 715 C CA . ILE A 1 93 ? 17.025 -4.394 -18.401 1.00 85.75 93 ILE A CA 1
ATOM 716 C C . ILE A 1 93 ? 16.363 -4.359 -19.791 1.00 85.75 93 ILE A C 1
ATOM 718 O O . ILE A 1 93 ? 15.128 -4.350 -19.859 1.00 85.75 93 ILE A O 1
ATOM 722 N N . PRO A 1 94 ? 17.138 -4.378 -20.896 1.00 87.12 94 PRO A N 1
ATOM 723 C CA . PRO A 1 94 ? 16.607 -4.192 -22.243 1.00 87.12 94 PRO A CA 1
ATOM 724 C C . PRO A 1 94 ? 15.450 -5.135 -22.582 1.00 87.12 94 PRO A C 1
ATOM 726 O O . PRO A 1 94 ? 15.543 -6.349 -22.397 1.00 87.12 94 PRO A O 1
ATOM 729 N N . GLY A 1 95 ? 14.370 -4.567 -23.118 1.00 84.62 95 GLY A N 1
ATOM 730 C CA . GLY A 1 95 ? 13.173 -5.322 -23.496 1.00 84.62 95 GLY A CA 1
ATOM 731 C C . GLY A 1 95 ? 12.298 -5.753 -22.316 1.00 84.62 95 GLY A C 1
ATOM 732 O O . GLY A 1 95 ? 11.432 -6.606 -22.494 1.00 84.62 95 GLY A O 1
ATOM 733 N N . THR A 1 96 ? 12.517 -5.191 -21.124 1.00 85.31 96 THR A N 1
ATOM 734 C CA . THR A 1 96 ? 11.719 -5.450 -19.920 1.00 85.31 96 THR A CA 1
ATOM 735 C C . THR A 1 96 ? 11.452 -4.147 -19.163 1.00 85.31 96 THR A C 1
ATOM 737 O O . THR A 1 96 ? 12.115 -3.153 -19.425 1.00 85.31 96 THR A O 1
ATOM 740 N N . ASP A 1 97 ? 10.564 -4.182 -18.168 1.00 80.56 97 ASP A N 1
ATOM 741 C CA . ASP A 1 97 ? 10.344 -3.071 -17.225 1.00 80.56 97 ASP A CA 1
ATOM 742 C C . ASP A 1 97 ? 11.080 -3.271 -15.886 1.00 80.56 97 ASP A C 1
ATOM 744 O O . ASP A 1 97 ? 10.768 -2.641 -14.874 1.00 80.56 97 ASP A O 1
ATOM 748 N N . HIS A 1 98 ? 12.052 -4.186 -15.848 1.00 83.50 98 HIS A N 1
ATOM 749 C CA . HIS A 1 98 ? 12.808 -4.482 -14.637 1.00 83.50 98 HIS A CA 1
ATOM 750 C C . HIS A 1 98 ? 14.028 -3.576 -14.542 1.00 83.50 98 HIS A C 1
ATOM 752 O O . HIS A 1 98 ? 14.846 -3.528 -15.460 1.00 83.50 98 HIS A O 1
ATOM 758 N N . ILE A 1 99 ? 14.192 -2.925 -13.393 1.00 86.44 99 ILE A N 1
ATOM 759 C CA . ILE A 1 99 ? 15.432 -2.226 -13.058 1.00 86.44 99 ILE A CA 1
ATOM 760 C C . ILE A 1 99 ? 16.567 -3.255 -13.008 1.00 86.44 99 ILE A C 1
ATOM 762 O O . ILE A 1 99 ? 16.437 -4.301 -12.366 1.00 86.44 99 ILE A O 1
ATOM 766 N N . ASP A 1 100 ? 17.680 -2.964 -13.675 1.00 87.25 100 ASP A N 1
ATOM 767 C CA . ASP A 1 100 ? 18.913 -3.723 -13.558 1.00 87.25 100 ASP A CA 1
ATOM 768 C C . ASP A 1 100 ? 19.552 -3.420 -12.193 1.00 87.25 100 ASP A C 1
ATOM 770 O O . ASP A 1 100 ? 20.098 -2.331 -11.985 1.00 87.25 100 ASP A O 1
ATOM 774 N N . PRO A 1 101 ? 19.515 -4.368 -11.240 1.00 79.44 101 PRO A N 1
ATOM 775 C CA . PRO A 1 101 ? 19.996 -4.114 -9.890 1.00 79.44 101 PRO A CA 1
ATOM 776 C C . PRO A 1 101 ? 21.519 -3.948 -9.827 1.00 79.44 101 PRO A C 1
ATOM 778 O O . PRO A 1 101 ? 22.020 -3.510 -8.798 1.00 79.44 101 PRO A O 1
ATOM 781 N N . LEU A 1 102 ? 22.254 -4.323 -10.883 1.00 84.25 102 LEU A N 1
ATOM 782 C CA . LEU A 1 102 ? 23.703 -4.138 -10.956 1.00 84.25 102 LEU A CA 1
ATOM 783 C C . LEU A 1 102 ? 24.079 -2.749 -11.478 1.00 84.25 102 LEU A C 1
ATOM 785 O O . LEU A 1 102 ? 25.100 -2.216 -11.062 1.00 84.25 102 LEU A O 1
ATOM 789 N N . LYS A 1 103 ? 23.263 -2.160 -12.361 1.00 85.00 103 LYS A N 1
ATOM 790 C CA . LYS A 1 103 ? 23.486 -0.796 -12.865 1.00 85.00 103 LYS A CA 1
ATOM 791 C C . LYS A 1 103 ? 22.930 0.278 -11.938 1.00 85.00 103 LYS A C 1
ATOM 793 O O . LYS A 1 103 ? 23.506 1.352 -11.852 1.00 85.00 103 LYS A O 1
ATOM 798 N N . TRP A 1 104 ? 21.807 0.002 -11.271 1.00 85.88 104 TRP A N 1
ATOM 799 C CA . TRP A 1 104 ? 21.128 0.981 -10.417 1.00 85.88 104 TRP A CA 1
ATOM 800 C C . TRP A 1 104 ? 21.950 1.400 -9.192 1.00 85.88 104 TRP A C 1
ATOM 802 O O . TRP A 1 104 ? 21.760 2.520 -8.730 1.00 85.88 104 TRP A O 1
ATOM 812 N N . ASP A 1 105 ? 22.831 0.519 -8.692 1.00 82.12 105 ASP A N 1
ATOM 813 C CA . ASP A 1 105 ? 23.720 0.723 -7.532 1.00 82.12 105 ASP A CA 1
ATOM 814 C C . ASP A 1 105 ? 23.164 1.714 -6.484 1.00 82.12 105 ASP A C 1
ATOM 816 O O . ASP A 1 105 ? 23.649 2.842 -6.352 1.00 82.12 105 ASP A O 1
ATOM 820 N N . PRO A 1 106 ? 22.073 1.349 -5.784 1.00 80.25 106 PRO A N 1
ATOM 821 C CA . PRO A 1 106 ? 21.333 2.301 -4.971 1.00 80.25 106 PRO A CA 1
ATOM 822 C C . PRO A 1 106 ? 22.179 2.824 -3.810 1.00 80.25 106 PRO A C 1
ATOM 824 O O . PRO A 1 106 ? 22.844 2.059 -3.110 1.00 80.25 106 PRO A O 1
ATOM 827 N N . LEU A 1 107 ? 22.068 4.126 -3.536 1.00 76.50 107 LEU A N 1
ATOM 828 C CA . LEU A 1 107 ? 22.660 4.725 -2.345 1.00 76.50 107 LEU A CA 1
ATOM 829 C C . LEU A 1 107 ? 21.944 4.195 -1.100 1.00 76.50 107 LEU A C 1
ATOM 831 O O . LEU A 1 107 ? 20.776 4.507 -0.854 1.00 76.50 107 LEU A O 1
ATOM 835 N N . ILE A 1 108 ? 22.644 3.413 -0.289 1.00 76.44 108 ILE A N 1
ATOM 836 C CA . ILE A 1 108 ? 22.109 2.896 0.966 1.00 76.44 108 ILE A CA 1
ATOM 837 C C . ILE A 1 108 ? 22.647 3.750 2.106 1.00 76.44 108 ILE A C 1
ATOM 839 O O . ILE A 1 108 ? 23.853 3.806 2.343 1.00 76.44 108 ILE A O 1
ATOM 843 N N . MET A 1 109 ? 21.749 4.403 2.841 1.00 59.75 109 MET A N 1
ATOM 844 C CA . MET A 1 109 ? 22.119 5.088 4.075 1.00 59.75 109 MET A CA 1
ATOM 845 C C . MET A 1 109 ? 22.125 4.099 5.241 1.00 59.75 109 MET A C 1
ATOM 847 O O . MET A 1 109 ? 21.118 3.450 5.532 1.00 59.75 109 MET A O 1
ATOM 851 N N . LYS A 1 110 ? 23.255 4.012 5.939 1.00 60.00 110 LYS A N 1
ATOM 852 C CA . LYS A 1 110 ? 23.455 3.158 7.111 1.00 60.00 110 LYS A CA 1
ATOM 853 C C . LYS A 1 110 ? 24.295 3.915 8.140 1.00 60.00 110 LYS A C 1
ATOM 855 O O . LYS A 1 110 ? 25.336 4.449 7.798 1.00 60.00 110 LYS A O 1
ATOM 860 N N . PHE A 1 111 ? 23.844 3.975 9.396 1.00 59.44 111 PHE A N 1
ATOM 861 C CA . PHE A 1 111 ? 24.516 4.730 10.474 1.00 59.44 111 PHE A CA 1
ATOM 862 C C . PHE A 1 111 ? 24.840 6.194 10.118 1.00 59.44 111 PHE A C 1
ATOM 864 O O . PHE A 1 111 ? 25.895 6.703 10.476 1.00 59.44 111 PHE A O 1
ATOM 871 N N . CYS A 1 112 ? 23.919 6.867 9.421 1.00 62.19 112 CYS A N 1
ATOM 872 C CA . CYS A 1 112 ? 24.093 8.244 8.941 1.00 62.19 112 CYS A CA 1
ATOM 873 C C . CYS A 1 112 ? 25.236 8.435 7.923 1.00 62.19 112 CYS A C 1
ATOM 875 O O . CYS A 1 112 ? 25.602 9.570 7.632 1.00 62.19 112 CYS A O 1
ATOM 877 N N . GLU A 1 113 ? 25.758 7.350 7.348 1.00 55.03 113 GLU A N 1
ATOM 878 C CA . GLU A 1 113 ? 26.728 7.368 6.254 1.00 55.03 113 GLU A CA 1
ATOM 879 C C . GLU A 1 113 ? 26.125 6.738 4.992 1.00 55.03 113 GLU A C 1
ATOM 881 O O . GLU A 1 113 ? 25.225 5.894 5.064 1.00 55.03 113 GLU A O 1
ATOM 886 N N . PHE A 1 114 ? 26.607 7.161 3.824 1.00 70.06 114 PHE A N 1
ATOM 887 C CA . PHE A 1 114 ? 26.128 6.684 2.529 1.00 70.06 114 PHE A CA 1
ATOM 888 C C . PHE A 1 114 ? 27.071 5.628 1.939 1.00 70.06 114 PHE A C 1
ATOM 890 O O . PHE A 1 114 ? 28.283 5.826 1.903 1.00 70.06 114 PHE A O 1
ATOM 897 N N . PHE A 1 115 ? 26.504 4.526 1.443 1.00 74.62 115 PHE A N 1
ATOM 898 C CA . PHE A 1 115 ? 27.219 3.392 0.851 1.00 74.62 115 PHE A CA 1
ATOM 899 C C . PHE A 1 115 ? 26.681 3.073 -0.553 1.00 74.62 115 PHE A C 1
ATOM 901 O O . PHE A 1 115 ? 25.495 3.271 -0.815 1.00 74.62 115 PHE A O 1
ATOM 908 N N . GLY A 1 116 ? 27.545 2.529 -1.415 1.00 85.69 116 GLY A N 1
ATOM 909 C CA . GLY A 1 116 ? 27.234 2.004 -2.753 1.00 85.69 116 GLY A CA 1
ATOM 910 C C . GLY A 1 116 ? 28.227 0.897 -3.151 1.00 85.69 116 GLY A C 1
ATOM 911 O O . GLY A 1 116 ? 29.087 0.523 -2.348 1.00 85.69 116 GLY A O 1
ATOM 912 N N . GLY A 1 117 ? 28.121 0.364 -4.365 1.00 81.06 117 GLY A N 1
ATOM 913 C CA . GLY A 1 117 ? 28.979 -0.676 -4.941 1.00 81.06 117 GLY A CA 1
ATOM 914 C C . GLY A 1 117 ? 28.581 -2.118 -4.600 1.00 81.06 117 GLY A C 1
ATOM 915 O O . GLY A 1 117 ? 29.446 -2.995 -4.540 1.00 81.06 117 GLY A O 1
ATOM 916 N N . ALA A 1 118 ? 27.303 -2.390 -4.318 1.00 73.12 118 ALA A N 1
ATOM 917 C CA . ALA A 1 118 ? 26.861 -3.719 -3.883 1.00 73.12 118 ALA A CA 1
ATOM 918 C C . ALA A 1 118 ? 26.694 -4.705 -5.061 1.00 73.12 118 ALA A C 1
ATOM 920 O O . ALA A 1 118 ? 25.946 -4.460 -6.001 1.00 73.12 118 ALA A O 1
ATOM 921 N N . GLY A 1 119 ? 27.350 -5.869 -4.985 1.00 76.69 119 GLY A N 1
ATOM 922 C CA . GLY A 1 119 ? 27.228 -6.944 -5.980 1.00 76.69 119 GLY A CA 1
ATOM 923 C C . GLY A 1 119 ? 26.144 -7.978 -5.649 1.00 76.69 119 GLY A C 1
ATOM 924 O O . GLY A 1 119 ? 25.824 -8.226 -4.485 1.00 76.69 119 GLY A O 1
ATOM 925 N N . ASN A 1 120 ? 25.607 -8.647 -6.674 1.00 77.50 120 ASN A N 1
ATOM 926 C CA . ASN A 1 120 ? 24.680 -9.766 -6.478 1.00 77.50 120 ASN A CA 1
ATOM 927 C C . ASN A 1 120 ? 25.431 -11.030 -6.021 1.00 77.50 120 ASN A C 1
ATOM 929 O O . ASN A 1 120 ? 26.315 -11.513 -6.724 1.00 77.50 120 ASN A O 1
ATOM 933 N N . LEU A 1 121 ? 25.057 -11.588 -4.865 1.00 76.25 121 LEU A N 1
ATOM 934 C CA . LEU A 1 121 ? 25.721 -12.758 -4.277 1.00 76.25 121 LEU A CA 1
ATOM 935 C C . LEU A 1 121 ? 25.105 -14.103 -4.710 1.00 76.25 121 LEU A C 1
ATOM 937 O O . LEU A 1 121 ? 25.839 -15.080 -4.844 1.00 76.25 121 LEU A O 1
ATOM 941 N N . ARG A 1 122 ? 23.771 -14.187 -4.877 1.00 77.19 122 ARG A N 1
ATOM 942 C CA . ARG A 1 122 ? 23.028 -15.399 -5.303 1.00 77.19 122 ARG A CA 1
ATOM 943 C C . ARG A 1 122 ? 21.540 -15.108 -5.612 1.00 77.19 122 ARG A C 1
ATOM 945 O O . ARG A 1 122 ? 21.002 -14.146 -5.066 1.00 77.19 122 ARG A O 1
ATOM 952 N N . PRO A 1 123 ? 20.839 -15.957 -6.395 1.00 74.50 123 PRO A N 1
ATOM 953 C CA . PRO A 1 123 ? 19.390 -15.845 -6.637 1.00 74.50 123 PRO A CA 1
ATOM 954 C C . PRO A 1 123 ? 18.522 -16.060 -5.380 1.00 74.50 123 PRO A C 1
ATOM 956 O O . PRO A 1 123 ? 18.948 -16.721 -4.430 1.00 74.50 123 PRO A O 1
ATOM 959 N N . SER A 1 124 ? 17.284 -15.547 -5.385 1.00 73.81 124 SER A N 1
ATOM 960 C CA . SER A 1 124 ? 16.297 -15.725 -4.306 1.00 73.81 124 SER A CA 1
ATOM 961 C C . SER A 1 124 ? 15.003 -16.370 -4.822 1.00 73.81 124 SER A C 1
ATOM 963 O O . SER A 1 124 ? 14.620 -16.154 -5.966 1.00 73.81 124 SER A O 1
ATOM 965 N N . ARG A 1 125 ? 14.286 -17.113 -3.962 1.00 73.94 125 ARG A N 1
ATOM 966 C CA . ARG A 1 125 ? 12.969 -17.701 -4.303 1.00 73.94 125 ARG A CA 1
ATOM 967 C C . ARG A 1 125 ? 11.890 -16.646 -4.560 1.00 73.94 125 ARG A C 1
ATOM 969 O O . ARG A 1 125 ? 10.957 -16.885 -5.310 1.00 73.94 125 ARG A O 1
ATOM 976 N N . LEU A 1 126 ? 12.027 -15.464 -3.957 1.00 63.41 126 LEU A N 1
ATOM 977 C CA . LEU A 1 126 ? 11.113 -14.348 -4.201 1.00 63.41 126 LEU A CA 1
ATOM 978 C C . LEU A 1 126 ? 11.202 -13.874 -5.656 1.00 63.41 126 LEU A C 1
ATOM 980 O O . LEU A 1 126 ? 10.185 -13.562 -6.262 1.00 63.41 126 LEU A O 1
ATOM 984 N N . ALA A 1 127 ? 12.403 -13.874 -6.235 1.00 71.94 127 ALA A N 1
ATOM 985 C CA . ALA A 1 127 ? 12.604 -13.467 -7.619 1.00 71.94 127 ALA A CA 1
ATOM 986 C C . ALA A 1 127 ? 11.887 -14.382 -8.632 1.00 71.94 127 ALA A C 1
ATOM 988 O O . ALA A 1 127 ? 11.533 -13.918 -9.713 1.00 71.94 127 ALA A O 1
ATOM 989 N N . GLU A 1 128 ? 11.614 -15.641 -8.269 1.00 73.12 128 GLU A N 1
ATOM 990 C CA . GLU A 1 128 ? 10.799 -16.563 -9.071 1.00 73.12 128 GLU A CA 1
ATOM 991 C C . GLU A 1 128 ? 9.332 -16.111 -9.109 1.00 73.12 128 GLU A C 1
ATOM 993 O O . GLU A 1 128 ? 8.736 -16.057 -10.180 1.00 73.12 128 GLU A O 1
ATOM 998 N N . GLY A 1 129 ? 8.774 -15.695 -7.965 1.00 69.25 129 GLY A N 1
ATOM 999 C CA . GLY A 1 129 ? 7.400 -15.182 -7.877 1.00 69.25 129 GLY A CA 1
ATOM 1000 C C . GLY A 1 129 ? 7.162 -13.894 -8.674 1.00 69.25 129 GLY A C 1
ATOM 1001 O O . GLY A 1 129 ? 6.039 -13.639 -9.101 1.00 69.25 129 GLY A O 1
ATOM 1002 N N . TRP A 1 130 ? 8.222 -13.119 -8.921 1.00 72.00 130 TRP A N 1
ATOM 1003 C CA . TRP A 1 130 ? 8.191 -11.881 -9.708 1.00 72.00 130 TRP A CA 1
ATOM 1004 C C . TRP A 1 130 ? 8.722 -12.043 -11.142 1.00 72.00 130 TRP A C 1
ATOM 1006 O O . TRP A 1 130 ? 8.847 -11.050 -11.849 1.00 72.00 130 TRP A O 1
ATOM 1016 N N . ASN A 1 131 ? 9.025 -13.268 -11.593 1.00 74.25 131 ASN A N 1
ATOM 1017 C CA . ASN A 1 131 ? 9.549 -13.556 -12.938 1.00 74.25 131 ASN A CA 1
ATOM 1018 C C . ASN A 1 131 ? 10.768 -12.699 -13.335 1.00 74.25 131 ASN A C 1
ATOM 1020 O O . ASN A 1 131 ? 10.877 -12.232 -14.471 1.00 74.25 131 ASN A O 1
ATOM 1024 N N . MET A 1 132 ? 11.704 -12.494 -12.405 1.00 79.81 132 MET A N 1
ATOM 1025 C CA . MET A 1 132 ? 12.862 -11.633 -12.649 1.00 79.81 132 MET A CA 1
ATOM 1026 C C . MET A 1 132 ? 13.717 -12.139 -13.833 1.00 79.81 132 MET A C 1
ATOM 1028 O O . MET A 1 132 ? 14.137 -13.303 -13.840 1.00 79.81 132 MET A O 1
ATOM 1032 N N . PRO A 1 133 ? 14.078 -11.277 -14.808 1.00 74.88 133 PRO A N 1
ATOM 1033 C CA . PRO A 1 133 ? 14.755 -11.673 -16.045 1.00 74.88 133 PRO A CA 1
ATOM 1034 C C . PRO A 1 133 ? 16.273 -11.819 -15.848 1.00 74.88 133 PRO A C 1
ATOM 1036 O O . PRO A 1 133 ? 17.087 -11.112 -16.443 1.00 74.88 133 PRO A O 1
ATOM 1039 N N . HIS A 1 134 ? 16.684 -12.744 -14.980 1.00 72.62 134 HIS A N 1
ATOM 1040 C CA . HIS A 1 134 ? 18.089 -12.929 -14.604 1.00 72.62 134 HIS A CA 1
ATOM 1041 C C . HIS A 1 134 ? 19.015 -13.244 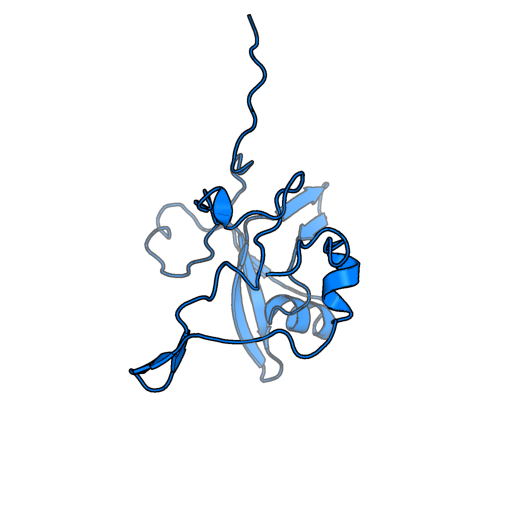-15.791 1.00 72.62 134 HIS A C 1
ATOM 1043 O O . HIS A 1 134 ? 20.175 -12.844 -15.762 1.00 72.62 134 HIS A O 1
ATOM 1049 N N . GLY A 1 135 ? 18.503 -13.916 -16.830 1.00 64.44 135 GLY A N 1
ATOM 1050 C CA . GLY A 1 135 ? 19.266 -14.322 -18.017 1.00 64.44 135 GLY A CA 1
ATOM 1051 C C . GLY A 1 135 ? 19.352 -13.289 -19.147 1.00 64.44 135 GLY A C 1
ATOM 1052 O O . GLY A 1 135 ? 20.059 -13.538 -20.115 1.00 64.44 135 GLY A O 1
ATOM 1053 N N . LEU A 1 136 ? 18.650 -12.153 -19.047 1.00 62.28 136 LEU A N 1
ATOM 1054 C CA . LEU A 1 136 ? 18.653 -11.089 -20.071 1.00 62.28 136 LEU A CA 1
ATOM 1055 C C . LEU A 1 136 ? 19.618 -9.940 -19.744 1.00 62.28 136 LEU A C 1
ATOM 1057 O O . LEU A 1 136 ? 19.673 -8.939 -20.456 1.00 62.28 136 LEU A O 1
ATOM 1061 N N . ARG A 1 137 ? 20.382 -10.073 -18.658 1.00 65.62 137 ARG A N 1
ATOM 1062 C CA . ARG A 1 137 ? 21.364 -9.074 -18.235 1.00 65.62 137 ARG A CA 1
ATOM 1063 C C . ARG A 1 137 ? 22.575 -9.144 -19.157 1.00 65.62 137 ARG A C 1
ATOM 1065 O O . ARG A 1 137 ? 23.134 -10.222 -19.356 1.00 65.62 137 ARG A O 1
ATOM 1072 N N . GLN A 1 138 ? 22.984 -8.009 -19.713 1.00 56.97 138 GLN A N 1
ATOM 1073 C CA . GLN A 1 138 ? 24.262 -7.937 -20.418 1.00 56.97 138 GLN A CA 1
ATOM 1074 C C . GLN A 1 138 ? 25.397 -7.968 -19.382 1.00 56.97 138 GLN A C 1
ATOM 1076 O O . GLN A 1 138 ? 25.270 -7.308 -18.348 1.00 56.97 138 GLN A O 1
ATOM 1081 N N . PRO A 1 139 ? 26.482 -8.733 -19.600 1.00 55.19 139 PRO A N 1
ATOM 1082 C CA . PRO A 1 139 ? 27.667 -8.607 -18.764 1.00 55.19 139 PRO A CA 1
ATOM 1083 C C . PRO A 1 139 ? 28.255 -7.200 -18.928 1.00 55.19 139 PRO A C 1
ATOM 1085 O O . PRO A 1 139 ? 28.256 -6.659 -20.035 1.00 55.19 139 PRO A O 1
ATOM 1088 N N . VAL A 1 140 ? 28.694 -6.627 -17.806 1.00 55.56 140 VAL A N 1
ATOM 1089 C CA . VAL A 1 140 ? 29.404 -5.339 -17.742 1.00 55.56 140 VAL A CA 1
ATOM 1090 C C . VAL A 1 140 ? 30.780 -5.470 -18.385 1.00 55.56 140 VAL A C 1
ATOM 1092 O O . VAL A 1 140 ? 31.424 -6.522 -18.155 1.00 55.56 140 VAL A O 1
#

Radius of gyration: 21.08 Å; chains: 1; bounding box: 55×33×54 Å